Protein AF-A0A6M8EP16-F1 (afdb_monomer_lite)

pLDDT: mean 81.62, std 19.97, range [39.03, 96.5]

Radius of gyration: 15.25 Å; chains: 1; bounding box: 21×50×35 Å

Organism: NCBI:txid1849015

Secondary structure (DSSP, 8-state):
----SSHHHHHHHGGGEEEEPPHHHHHHHHHHHHHTT---SSEEEEEEETTT--EEEEETTS-EEEEEE-SS-EEEEE--

Sequence (80 aa):
MLKKSLILFVLLVGSLYGGNATANQEKLLINIIRASNYSCEGIESAFQSSYDGNWLVICTNDTSYDVNKTEQFWEVKKRR

Foldseek 3Di:
DDDPPPVVVVVVVVLQFPDWDDPVRQVVVCVQCVVVVHDAPGFPTKTATPPQRWIWTQGPVRWIWIWHDDPPGIDIDTDD

Structure (mmCIF, N/CA/C/O backbone):
data_AF-A0A6M8EP16-F1
#
_entry.id   AF-A0A6M8EP16-F1
#
loop_
_atom_site.group_PDB
_atom_site.id
_atom_site.type_symbol
_atom_site.label_atom_id
_atom_site.label_alt_id
_atom_site.label_comp_id
_atom_site.label_asym_id
_atom_site.label_entity_id
_atom_site.label_seq_id
_atom_site.pdbx_PDB_ins_code
_atom_site.Cartn_x
_atom_site.Cartn_y
_atom_site.Cartn_z
_atom_site.occupancy
_atom_site.B_iso_or_equiv
_atom_site.auth_seq_id
_atom_site.auth_comp_id
_atom_site.auth_asym_id
_atom_site.auth_atom_id
_atom_site.pdbx_PDB_model_num
ATOM 1 N N . MET A 1 1 ? 1.555 41.530 -22.655 1.00 43.28 1 MET A N 1
ATOM 2 C CA . MET A 1 1 ? 2.666 40.827 -21.971 1.00 43.28 1 MET A CA 1
ATOM 3 C C . MET A 1 1 ? 2.123 40.075 -20.755 1.00 43.28 1 MET A C 1
ATOM 5 O O . MET A 1 1 ? 2.059 40.648 -19.682 1.00 43.28 1 MET A O 1
ATOM 9 N N . LEU A 1 2 ? 1.706 38.813 -20.900 1.00 44.59 2 LEU A N 1
ATOM 10 C CA . LEU A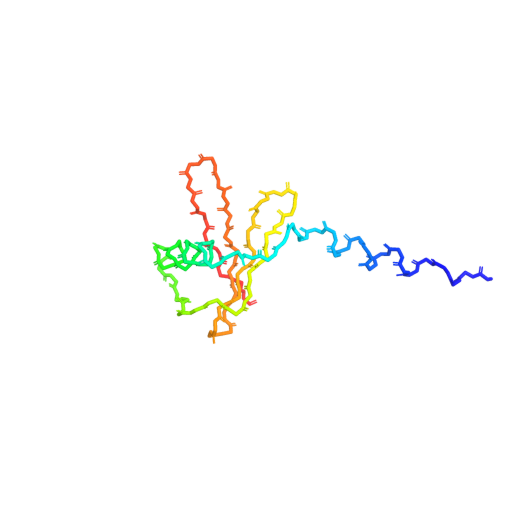 1 2 ? 1.370 37.938 -19.763 1.00 44.59 2 LEU A CA 1
ATOM 11 C C . LEU A 1 2 ? 1.903 36.526 -20.048 1.00 44.59 2 LEU A C 1
ATOM 13 O O . LEU A 1 2 ? 1.194 35.645 -20.512 1.00 44.59 2 LEU A O 1
ATOM 17 N N . LYS A 1 3 ? 3.198 36.326 -19.803 1.00 45.44 3 LYS A N 1
ATOM 18 C CA . LYS A 1 3 ? 3.842 35.004 -19.741 1.00 45.44 3 LYS A CA 1
ATOM 19 C C . LYS A 1 3 ? 4.598 34.901 -18.419 1.00 45.44 3 LYS A C 1
ATOM 21 O O . LYS A 1 3 ? 5.819 34.913 -18.402 1.00 45.44 3 LYS A O 1
ATOM 26 N N . LYS A 1 4 ? 3.877 34.903 -17.295 1.00 46.75 4 LYS A N 1
ATOM 27 C CA . LYS A 1 4 ? 4.463 34.592 -15.973 1.00 46.75 4 LYS A CA 1
ATOM 28 C C . LYS A 1 4 ? 3.579 33.708 -15.082 1.00 46.75 4 LYS A C 1
ATOM 30 O O . LYS A 1 4 ? 4.000 33.353 -13.993 1.00 46.75 4 LYS A O 1
ATOM 35 N N . SER A 1 5 ? 2.394 33.294 -15.540 1.00 47.00 5 SER A N 1
ATOM 36 C CA . SER A 1 5 ? 1.387 32.643 -14.681 1.00 47.00 5 SER A CA 1
ATOM 37 C C . SER A 1 5 ? 1.224 31.131 -14.905 1.00 47.00 5 SER A C 1
ATOM 39 O O . SER A 1 5 ? 0.230 30.559 -14.489 1.00 47.00 5 SER A O 1
ATOM 41 N N . LEU A 1 6 ? 2.184 30.460 -15.555 1.00 45.50 6 LEU A N 1
ATOM 42 C CA . LEU A 1 6 ? 2.121 28.998 -15.738 1.00 45.50 6 LEU A CA 1
ATOM 43 C C . LEU A 1 6 ? 3.091 28.224 -14.830 1.00 45.50 6 LEU A C 1
ATOM 45 O O . LEU A 1 6 ? 2.858 27.060 -14.532 1.00 45.50 6 LEU A O 1
ATOM 49 N N . ILE A 1 7 ? 4.149 28.873 -14.335 1.00 48.09 7 ILE A N 1
ATOM 50 C CA . ILE A 1 7 ? 5.176 28.210 -13.510 1.00 48.09 7 ILE A CA 1
ATOM 51 C C . ILE A 1 7 ? 4.711 28.048 -12.051 1.00 48.09 7 ILE A C 1
ATOM 53 O O . ILE A 1 7 ? 5.119 27.109 -11.375 1.00 48.09 7 ILE A O 1
ATOM 57 N N . LEU A 1 8 ? 3.792 28.897 -11.572 1.00 39.53 8 LEU A N 1
ATOM 58 C CA . LEU A 1 8 ? 3.299 28.823 -10.191 1.00 39.53 8 LEU A CA 1
ATOM 59 C C . LEU A 1 8 ? 2.341 27.643 -9.949 1.00 39.53 8 LEU A C 1
ATOM 61 O O . LEU A 1 8 ? 2.267 27.142 -8.833 1.00 39.53 8 LEU A O 1
ATOM 65 N N . PHE A 1 9 ? 1.634 27.171 -10.982 1.00 41.97 9 PHE A N 1
ATOM 66 C CA . PHE A 1 9 ? 0.663 26.079 -10.834 1.00 41.97 9 PHE A CA 1
ATOM 67 C C . PHE A 1 9 ? 1.339 24.705 -10.751 1.00 41.97 9 PHE A C 1
ATOM 69 O O . PHE A 1 9 ? 0.887 23.844 -10.006 1.00 41.97 9 PHE A O 1
ATOM 76 N N . VAL A 1 10 ? 2.465 24.513 -11.446 1.00 44.75 10 VAL A N 1
ATOM 77 C CA . VAL A 1 10 ? 3.220 23.245 -11.421 1.00 44.75 10 VAL A CA 1
ATOM 78 C C . VAL A 1 10 ? 3.914 23.029 -10.068 1.00 44.75 10 VAL A C 1
ATOM 80 O O . VAL A 1 10 ? 4.010 21.900 -9.597 1.00 44.75 10 VAL A O 1
ATOM 83 N N . LEU A 1 11 ? 4.312 24.108 -9.385 1.00 39.03 11 LEU A N 1
ATOM 84 C CA . LEU A 1 11 ? 4.893 24.038 -8.037 1.00 39.03 11 LEU A CA 1
ATOM 85 C C . LEU A 1 11 ? 3.862 23.749 -6.931 1.00 39.03 11 LEU A C 1
ATOM 87 O O . LEU A 1 11 ? 4.257 23.323 -5.851 1.00 39.03 11 LEU A O 1
ATOM 91 N N . LEU A 1 12 ? 2.562 23.933 -7.192 1.00 40.53 12 LEU A N 1
ATOM 92 C CA . LEU A 1 12 ? 1.492 23.665 -6.220 1.00 40.53 12 LEU A CA 1
ATOM 93 C C . LEU A 1 12 ? 0.996 22.212 -6.228 1.00 40.53 12 LEU A C 1
ATOM 95 O O . LEU A 1 12 ? 0.379 21.781 -5.260 1.00 40.53 12 LEU A O 1
ATOM 99 N N . VAL A 1 13 ? 1.263 21.448 -7.293 1.00 47.59 13 VAL A N 1
ATOM 100 C CA . VAL A 1 13 ? 0.902 20.016 -7.342 1.00 47.59 13 VAL A CA 1
ATOM 101 C C . VAL A 1 13 ? 2.010 19.149 -6.736 1.00 47.59 13 VAL A C 1
ATOM 103 O O . VAL A 1 13 ? 1.730 18.125 -6.119 1.00 47.59 13 VAL A O 1
ATOM 106 N N . GLY A 1 14 ? 3.272 19.581 -6.854 1.00 42.31 14 GLY A N 1
ATOM 107 C CA . GLY A 1 14 ? 4.422 18.889 -6.261 1.00 42.31 14 GLY A CA 1
ATOM 108 C C . GLY A 1 14 ? 4.498 18.981 -4.732 1.00 42.31 14 GLY A C 1
ATOM 109 O O . GLY A 1 14 ? 5.163 18.161 -4.111 1.00 42.31 14 GLY A O 1
ATOM 110 N N . SER A 1 15 ? 3.802 19.939 -4.113 1.00 43.50 15 SER A N 1
ATOM 111 C CA . SER A 1 15 ? 3.780 20.150 -2.657 1.00 43.50 15 SER A CA 1
ATOM 112 C C . SER A 1 15 ? 2.749 19.298 -1.904 1.00 43.50 15 SER A C 1
ATOM 114 O O . SER A 1 15 ? 2.678 19.368 -0.675 1.00 43.50 15 SER A O 1
ATOM 116 N N . LEU A 1 16 ? 1.968 18.472 -2.609 1.00 50.75 16 LEU A N 1
ATOM 117 C CA . LEU A 1 16 ? 0.963 17.601 -1.992 1.00 50.75 16 LEU A CA 1
ATOM 118 C C . LEU A 1 16 ? 1.494 16.217 -1.609 1.00 50.75 16 LEU A C 1
ATOM 120 O O . LEU A 1 16 ? 0.827 15.527 -0.848 1.00 50.75 16 LEU A O 1
ATOM 124 N N . TYR A 1 17 ? 2.683 15.817 -2.067 1.00 55.38 17 TYR A N 1
ATOM 125 C CA . TYR A 1 17 ? 3.294 14.550 -1.666 1.00 55.38 17 TYR A CA 1
ATOM 126 C C . TYR A 1 17 ? 4.352 14.800 -0.577 1.00 55.38 17 TYR A C 1
ATOM 128 O O . TYR A 1 17 ? 5.431 15.320 -0.839 1.00 55.38 17 TYR A O 1
ATOM 136 N N . GLY A 1 18 ? 4.024 14.444 0.666 1.00 62.22 18 GLY A N 1
ATOM 137 C CA . GL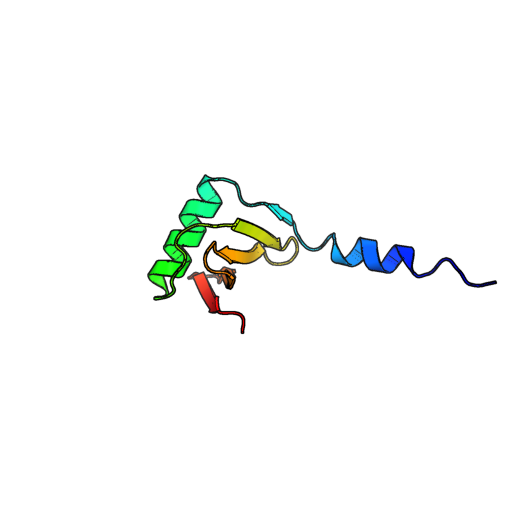Y A 1 18 ? 4.843 14.540 1.876 1.00 62.22 18 GLY A CA 1
ATOM 138 C C . GLY A 1 18 ? 6.090 13.648 1.917 1.00 62.22 18 GLY A C 1
ATOM 139 O O . GLY A 1 18 ? 6.850 13.735 2.877 1.00 62.22 18 GLY A O 1
ATOM 140 N N . GLY A 1 19 ? 6.342 12.832 0.890 1.00 76.25 19 GLY A N 1
ATOM 141 C CA . GLY A 1 19 ? 7.591 12.084 0.726 1.00 76.25 19 GLY A CA 1
ATOM 142 C C . GLY A 1 19 ? 7.396 10.676 0.167 1.00 76.25 19 GLY A C 1
ATOM 143 O O . GLY A 1 19 ? 6.273 10.175 0.082 1.00 76.25 19 GLY A O 1
ATOM 144 N N . ASN A 1 20 ? 8.512 10.046 -0.213 1.00 88.56 20 ASN A N 1
ATOM 145 C CA . ASN A 1 20 ? 8.552 8.634 -0.597 1.00 88.56 20 ASN A CA 1
ATOM 146 C C . ASN A 1 20 ? 8.528 7.733 0.644 1.00 88.56 20 ASN A C 1
ATOM 148 O O . ASN A 1 20 ? 9.073 8.096 1.691 1.00 88.56 20 ASN A O 1
ATOM 152 N N . ALA A 1 21 ? 7.949 6.540 0.517 1.00 92.38 21 ALA A N 1
ATOM 153 C CA . ALA A 1 21 ? 7.999 5.531 1.567 1.00 92.38 21 ALA A CA 1
ATOM 154 C C . ALA A 1 21 ? 9.444 5.086 1.865 1.00 92.38 21 ALA A C 1
ATOM 156 O O . ALA A 1 21 ? 10.273 4.908 0.979 1.00 92.38 21 ALA A O 1
ATOM 157 N N . THR A 1 22 ? 9.736 4.862 3.143 1.00 94.44 22 THR A N 1
ATOM 158 C CA . THR A 1 22 ? 10.898 4.086 3.593 1.00 94.44 22 THR A CA 1
ATOM 159 C C . THR A 1 22 ? 10.641 2.588 3.412 1.00 94.44 22 THR A C 1
ATOM 161 O O . THR A 1 22 ? 9.492 2.152 3.415 1.00 94.44 22 THR A O 1
ATOM 164 N N . ALA A 1 23 ? 11.690 1.760 3.408 1.00 94.00 23 ALA A N 1
ATOM 165 C CA . ALA A 1 23 ? 11.553 0.300 3.286 1.00 94.00 23 ALA A CA 1
ATOM 166 C C . ALA A 1 23 ? 10.625 -0.341 4.346 1.00 94.00 23 ALA A C 1
ATOM 168 O O . ALA A 1 23 ? 9.962 -1.347 4.091 1.00 94.00 23 ALA A O 1
ATOM 169 N N . ASN A 1 24 ? 10.557 0.230 5.555 1.00 95.75 24 ASN A N 1
ATOM 170 C CA . ASN A 1 24 ? 9.636 -0.247 6.591 1.00 95.75 24 ASN A CA 1
ATOM 171 C C . ASN A 1 24 ? 8.184 0.145 6.291 1.00 95.75 24 ASN A C 1
ATOM 173 O O . ASN A 1 24 ? 7.277 -0.660 6.504 1.00 95.75 24 ASN A O 1
ATOM 177 N N . GLN A 1 25 ? 7.963 1.359 5.779 1.00 95.00 25 GLN A N 1
ATOM 178 C CA . GLN A 1 25 ? 6.641 1.799 5.331 1.00 95.00 25 GLN A CA 1
ATOM 179 C C . GLN A 1 25 ? 6.177 0.983 4.124 1.00 95.00 25 GLN A C 1
ATOM 181 O O . GLN A 1 25 ? 5.029 0.558 4.103 1.00 95.00 25 GLN A O 1
ATOM 186 N N . GLU A 1 26 ? 7.062 0.668 3.180 1.00 95.69 26 GLU A N 1
ATOM 187 C CA . GLU A 1 26 ? 6.738 -0.188 2.037 1.00 95.69 26 GLU A CA 1
ATOM 188 C C . GLU A 1 26 ? 6.247 -1.573 2.476 1.00 95.69 26 GLU A C 1
ATOM 190 O O . GLU A 1 26 ? 5.181 -2.024 2.058 1.00 95.69 26 GLU A O 1
ATOM 195 N N . LYS A 1 27 ? 6.968 -2.229 3.395 1.00 96.50 27 LYS A N 1
ATOM 196 C CA . LYS A 1 27 ? 6.541 -3.518 3.966 1.00 96.50 27 LYS A CA 1
ATOM 197 C C . LYS A 1 27 ? 5.170 -3.426 4.636 1.00 96.50 27 LYS A C 1
ATOM 199 O O . LYS A 1 27 ? 4.346 -4.325 4.473 1.00 96.50 27 LYS A O 1
ATOM 204 N N . LEU A 1 28 ? 4.918 -2.351 5.385 1.00 95.31 28 LEU A N 1
ATOM 205 C CA . LEU A 1 28 ? 3.626 -2.120 6.029 1.00 95.31 28 LEU A CA 1
ATOM 206 C C . LEU A 1 28 ? 2.504 -1.944 4.994 1.00 95.31 28 LEU A C 1
ATOM 208 O O . LEU A 1 28 ? 1.461 -2.581 5.119 1.00 95.31 28 LEU A O 1
ATOM 212 N N . LEU A 1 29 ? 2.730 -1.130 3.962 1.00 96.38 29 LEU A N 1
ATOM 213 C CA . LEU A 1 29 ? 1.769 -0.876 2.888 1.00 96.38 29 LEU A CA 1
ATOM 214 C C . LEU A 1 29 ? 1.425 -2.162 2.126 1.00 96.38 29 LEU A C 1
ATOM 216 O O . LEU A 1 29 ? 0.246 -2.445 1.918 1.00 96.38 29 LEU A O 1
ATOM 220 N N . ILE A 1 30 ? 2.420 -2.995 1.798 1.00 96.38 30 ILE A N 1
ATOM 221 C CA . ILE A 1 30 ? 2.198 -4.311 1.174 1.00 96.38 30 ILE A CA 1
ATOM 222 C C . ILE A 1 30 ? 1.284 -5.182 2.045 1.00 96.38 30 ILE A C 1
ATOM 224 O O . ILE A 1 30 ? 0.328 -5.774 1.540 1.00 96.38 30 ILE A O 1
ATOM 228 N N . ASN A 1 31 ? 1.544 -5.247 3.353 1.00 96.44 31 ASN A N 1
ATOM 229 C CA . ASN A 1 31 ? 0.734 -6.046 4.273 1.00 96.44 31 ASN A CA 1
ATOM 230 C C . ASN A 1 31 ? -0.710 -5.534 4.365 1.00 96.44 31 ASN A C 1
ATOM 232 O O . ASN A 1 31 ? -1.636 -6.341 4.353 1.00 96.44 31 ASN A O 1
ATOM 236 N N . ILE A 1 32 ? -0.911 -4.214 4.408 1.00 95.94 32 ILE A N 1
ATOM 237 C CA . ILE A 1 32 ? -2.242 -3.587 4.431 1.00 95.94 32 ILE A CA 1
ATOM 238 C C . ILE A 1 32 ? -3.026 -3.907 3.147 1.00 95.94 32 ILE A C 1
ATOM 240 O O . ILE A 1 32 ? -4.194 -4.302 3.211 1.00 95.94 32 ILE A O 1
ATOM 244 N N . ILE A 1 33 ? -2.382 -3.784 1.983 1.00 96.06 33 ILE A N 1
ATOM 245 C CA . ILE A 1 33 ? -2.998 -4.070 0.679 1.00 96.06 33 ILE A CA 1
ATOM 246 C C . ILE A 1 33 ? -3.406 -5.547 0.593 1.00 96.06 33 ILE A C 1
ATOM 248 O O . ILE A 1 33 ? -4.544 -5.853 0.232 1.00 96.06 33 ILE A O 1
ATOM 252 N N . ARG A 1 34 ? -2.524 -6.467 1.002 1.00 95.75 34 ARG A N 1
ATOM 253 C CA . ARG A 1 34 ? -2.811 -7.912 1.009 1.00 95.75 34 ARG A CA 1
ATOM 254 C C . ARG A 1 34 ? -3.901 -8.297 2.004 1.00 95.75 34 ARG A C 1
ATOM 256 O O . ARG A 1 34 ? -4.762 -9.103 1.667 1.00 95.75 34 ARG A O 1
ATOM 263 N N . ALA A 1 35 ? -3.911 -7.695 3.195 1.00 95.38 35 ALA A N 1
ATOM 264 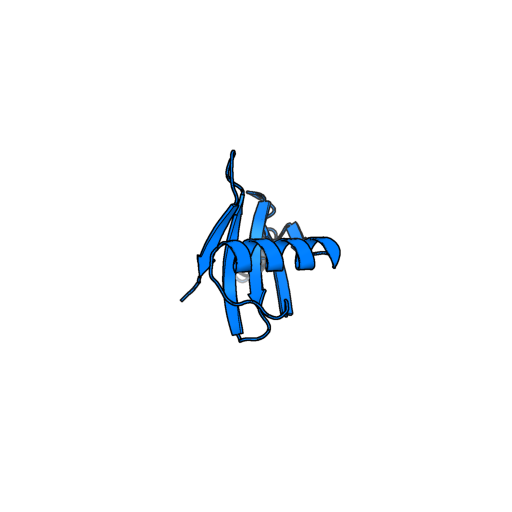C CA . ALA A 1 35 ? -4.975 -7.893 4.182 1.00 95.38 35 ALA A CA 1
ATOM 265 C C . ALA A 1 35 ? -6.351 -7.434 3.663 1.00 95.38 35 ALA A C 1
ATOM 267 O O . ALA A 1 35 ? -7.377 -7.944 4.103 1.00 95.38 35 ALA A O 1
ATOM 268 N N . SER A 1 36 ? -6.368 -6.521 2.687 1.00 94.75 36 SER A N 1
ATOM 269 C CA . SER A 1 36 ? -7.573 -6.059 1.990 1.00 94.75 36 SER A CA 1
ATOM 270 C C . SER A 1 36 ? -7.928 -6.904 0.753 1.00 94.75 36 SER A C 1
ATOM 272 O O . SER A 1 36 ? -8.709 -6.461 -0.085 1.00 94.75 36 SER A O 1
ATOM 274 N N . ASN A 1 37 ? -7.368 -8.115 0.624 1.00 95.75 37 ASN A N 1
ATOM 275 C CA . ASN A 1 37 ? -7.566 -9.053 -0.493 1.00 95.75 37 ASN A CA 1
ATOM 276 C C . ASN A 1 37 ? -7.114 -8.535 -1.873 1.00 95.75 37 ASN A C 1
ATOM 278 O O . ASN A 1 37 ? -7.603 -8.996 -2.907 1.00 95.75 37 ASN A O 1
ATOM 282 N N . TYR A 1 38 ? -6.160 -7.605 -1.910 1.00 95.12 38 TYR A N 1
ATOM 283 C CA . TYR A 1 38 ? -5.522 -7.151 -3.145 1.00 95.12 38 TYR A CA 1
ATOM 284 C C . TYR A 1 38 ? -4.128 -7.762 -3.333 1.00 95.12 38 TYR A C 1
ATOM 286 O O . TYR A 1 38 ? -3.489 -8.220 -2.386 1.00 95.12 38 TYR A O 1
ATOM 294 N N . SER A 1 39 ? -3.633 -7.737 -4.574 1.00 92.44 39 SER A N 1
ATOM 295 C CA . SER A 1 39 ? -2.288 -8.213 -4.907 1.00 92.44 39 SER A CA 1
ATOM 296 C C . SER A 1 39 ? -1.311 -7.049 -5.075 1.00 92.44 39 SER A C 1
ATOM 298 O O . SER A 1 39 ? -1.513 -6.172 -5.918 1.00 92.44 39 SER A O 1
ATOM 300 N N . CYS A 1 40 ? -0.246 -7.072 -4.273 1.00 94.44 40 CYS A N 1
ATOM 301 C CA . CYS A 1 40 ? 0.922 -6.201 -4.378 1.00 94.44 40 CYS A CA 1
ATOM 302 C C . CYS A 1 40 ? 2.161 -7.026 -4.010 1.00 94.44 40 CYS A C 1
ATOM 304 O O . CYS A 1 40 ? 2.339 -7.414 -2.849 1.00 94.44 40 CYS A O 1
ATOM 306 N N . GLU A 1 41 ? 2.966 -7.394 -5.004 1.00 90.38 41 GLU A N 1
ATOM 307 C CA . GLU A 1 41 ? 4.127 -8.278 -4.819 1.00 90.38 41 GLU A CA 1
ATOM 308 C C . GLU A 1 41 ? 5.348 -7.511 -4.313 1.00 90.38 41 GLU A C 1
ATOM 310 O O . GLU A 1 41 ? 6.017 -7.967 -3.385 1.00 90.38 41 GLU A O 1
ATOM 315 N N . GLY A 1 42 ? 5.543 -6.305 -4.838 1.00 94.50 42 GLY A N 1
ATOM 316 C CA . GLY A 1 42 ? 6.475 -5.296 -4.358 1.00 94.50 42 GLY A CA 1
ATOM 317 C C . GLY A 1 42 ? 5.928 -3.898 -4.633 1.00 94.50 42 GLY A C 1
ATOM 318 O O . GLY A 1 42 ? 4.921 -3.746 -5.328 1.00 94.50 42 GLY A O 1
ATOM 319 N N . ILE A 1 43 ? 6.594 -2.887 -4.083 1.00 96.12 43 ILE A N 1
ATOM 320 C CA . ILE A 1 43 ? 6.290 -1.476 -4.332 1.00 96.12 43 ILE A CA 1
ATOM 321 C C . ILE A 1 43 ? 7.333 -0.934 -5.301 1.00 96.12 43 ILE A C 1
ATOM 323 O O . ILE A 1 43 ? 8.529 -1.058 -5.060 1.00 96.12 43 ILE A O 1
ATOM 327 N N . GLU A 1 44 ? 6.864 -0.355 -6.399 1.00 95.44 44 GLU A N 1
ATOM 328 C CA . GLU A 1 44 ? 7.702 0.409 -7.321 1.00 95.44 44 GLU A CA 1
ATOM 329 C C . GLU A 1 44 ? 7.857 1.849 -6.826 1.00 95.44 44 GLU A C 1
ATOM 331 O O . GLU A 1 44 ? 8.951 2.409 -6.827 1.00 95.44 44 GLU A O 1
ATOM 336 N N . SER A 1 45 ? 6.757 2.448 -6.367 1.00 93.56 45 SER A N 1
ATOM 337 C CA . SER A 1 45 ? 6.770 3.757 -5.722 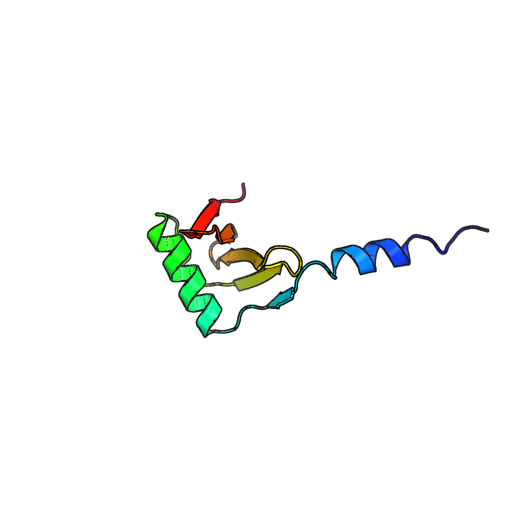1.00 93.56 45 SER A CA 1
ATOM 338 C C . SER A 1 45 ? 5.596 3.911 -4.762 1.00 93.56 45 SER A C 1
ATOM 340 O O . SER A 1 45 ? 4.518 3.352 -4.966 1.00 93.56 45 SER A O 1
ATOM 342 N N . ALA A 1 46 ? 5.802 4.665 -3.686 1.00 95.19 46 ALA A N 1
ATOM 343 C CA . ALA A 1 46 ? 4.749 4.991 -2.738 1.00 95.19 46 ALA A CA 1
ATOM 344 C C . ALA A 1 46 ? 4.934 6.410 -2.208 1.00 95.19 46 ALA A C 1
ATOM 346 O O . ALA A 1 46 ? 5.993 6.746 -1.676 1.00 95.19 46 ALA A O 1
ATOM 347 N N . PHE A 1 47 ? 3.884 7.217 -2.332 1.00 93.75 47 PHE A N 1
ATOM 348 C CA . PHE A 1 47 ? 3.892 8.633 -1.993 1.00 93.75 47 PHE A CA 1
ATOM 349 C C . PHE A 1 47 ? 2.867 8.907 -0.903 1.00 93.75 47 PHE A C 1
ATOM 351 O O . PHE A 1 47 ? 1.690 8.583 -1.068 1.00 93.75 47 PHE A O 1
ATOM 358 N N . GLN A 1 48 ? 3.297 9.529 0.192 1.00 93.00 48 GLN A N 1
ATOM 359 C CA . GLN A 1 48 ? 2.368 9.995 1.216 1.00 93.00 48 GLN A CA 1
ATOM 360 C C . GLN A 1 48 ? 1.856 11.382 0.855 1.00 93.00 48 GLN A C 1
ATOM 362 O O . GLN A 1 48 ? 2.635 12.219 0.427 1.00 93.00 48 GLN A O 1
ATOM 367 N N . SER A 1 49 ? 0.580 11.662 1.066 1.00 87.06 49 SER A N 1
ATOM 368 C CA . SER A 1 49 ? 0.015 13.002 0.988 1.00 87.06 49 SER A CA 1
ATOM 369 C C . SER A 1 49 ? 0.394 13.814 2.229 1.00 87.06 49 SER A C 1
ATOM 371 O O . SER A 1 49 ? 0.272 13.337 3.358 1.00 87.06 49 SER A O 1
ATOM 373 N N . SER 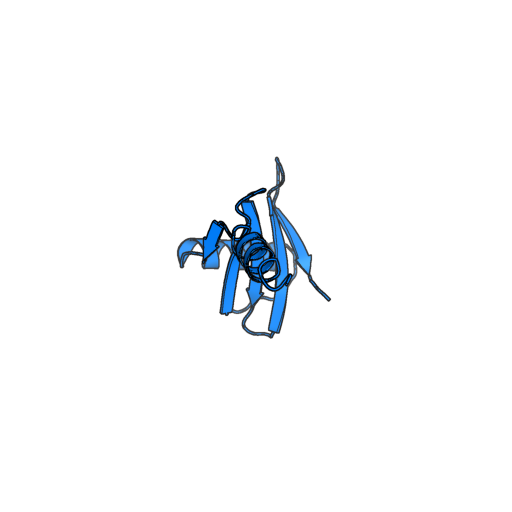A 1 50 ? 0.850 15.051 2.036 1.00 84.06 50 SER A N 1
ATOM 374 C CA . SER A 1 50 ? 1.193 15.973 3.131 1.00 84.06 50 SER A CA 1
ATOM 375 C C . SER A 1 50 ? -0.036 16.566 3.831 1.00 84.06 50 SER A C 1
ATOM 377 O O . SER A 1 50 ? 0.093 17.104 4.930 1.00 84.06 50 SER A O 1
ATOM 379 N N . TYR A 1 51 ? -1.218 16.473 3.212 1.00 84.38 51 TYR A N 1
ATOM 380 C CA . TYR A 1 51 ? -2.458 17.074 3.707 1.00 84.38 51 TYR A CA 1
ATOM 381 C C . TYR A 1 51 ? -3.221 16.159 4.673 1.00 84.38 51 TYR A C 1
ATOM 383 O O . TYR A 1 51 ? -3.642 16.596 5.740 1.00 84.38 51 TYR A O 1
ATOM 391 N N . ASP A 1 52 ? -3.392 14.890 4.302 1.00 85.31 52 ASP A N 1
ATOM 392 C CA . ASP A 1 52 ? -4.220 13.912 5.023 1.00 85.31 52 ASP A CA 1
ATOM 393 C C . ASP A 1 52 ? -3.440 12.656 5.449 1.00 85.31 52 ASP A C 1
ATOM 395 O O . ASP A 1 52 ? -3.971 11.802 6.157 1.00 85.31 52 ASP A O 1
ATOM 399 N N . GLY A 1 53 ? -2.168 12.532 5.053 1.00 87.75 53 GLY A N 1
ATOM 400 C CA . GLY A 1 53 ? -1.331 11.380 5.380 1.00 87.75 53 GLY A CA 1
ATOM 401 C C . GLY A 1 53 ? -1.688 10.099 4.622 1.00 87.75 53 GLY A C 1
ATOM 402 O O . GLY A 1 53 ? -1.108 9.054 4.939 1.00 87.75 53 GLY A O 1
ATOM 403 N N . ASN A 1 54 ? -2.600 10.167 3.645 1.00 92.62 54 ASN A N 1
ATOM 404 C CA . ASN A 1 54 ? -2.994 9.040 2.802 1.00 92.62 54 ASN A CA 1
ATOM 405 C C . ASN A 1 54 ? -1.882 8.674 1.819 1.00 92.62 54 ASN A C 1
ATOM 407 O O . ASN A 1 54 ? -1.068 9.515 1.447 1.00 92.62 54 ASN A O 1
ATOM 411 N N . TRP A 1 55 ? -1.837 7.418 1.390 1.00 94.81 55 TRP A N 1
ATOM 412 C CA . TRP A 1 55 ? -0.782 6.921 0.513 1.00 94.81 55 TRP A CA 1
ATOM 413 C C . TRP A 1 55 ? -1.321 6.574 -0.865 1.00 94.81 55 TRP A C 1
ATOM 415 O O . TRP A 1 55 ? -2.310 5.857 -0.986 1.00 94.81 55 TRP A O 1
ATOM 425 N N . LEU A 1 56 ? -0.604 7.007 -1.897 1.00 94.94 56 LEU A N 1
ATOM 426 C CA . LEU A 1 56 ? -0.684 6.416 -3.225 1.00 94.94 56 LEU A CA 1
ATOM 427 C C . LEU A 1 56 ? 0.426 5.377 -3.343 1.00 94.94 56 LEU A C 1
ATOM 429 O O . LEU A 1 56 ? 1.599 5.722 -3.218 1.00 94.94 56 LEU A O 1
ATOM 433 N N . VAL A 1 57 ? 0.063 4.125 -3.598 1.00 95.75 57 VAL A N 1
ATOM 434 C CA . VAL A 1 57 ? 1.004 3.010 -3.748 1.00 95.75 57 VAL A CA 1
ATOM 435 C C . VAL A 1 57 ? 0.914 2.461 -5.161 1.00 95.75 57 VAL A C 1
ATOM 437 O O . VAL A 1 57 ? -0.174 2.119 -5.612 1.00 95.75 57 VAL A O 1
ATOM 440 N N . ILE A 1 58 ? 2.049 2.351 -5.845 1.00 95.44 58 ILE A N 1
ATOM 441 C CA . ILE A 1 58 ? 2.190 1.724 -7.159 1.00 95.44 58 ILE A CA 1
ATOM 442 C C . ILE A 1 58 ? 2.967 0.428 -6.957 1.00 95.44 58 ILE A C 1
ATOM 444 O O . ILE A 1 58 ? 4.113 0.431 -6.501 1.00 95.44 58 ILE A O 1
ATOM 448 N N . CYS A 1 59 ? 2.309 -0.689 -7.242 1.00 95.81 59 CYS A N 1
ATOM 449 C CA . CYS A 1 59 ? 2.888 -2.014 -7.104 1.00 95.81 59 CYS A CA 1
ATOM 450 C C . CYS A 1 59 ? 3.596 -2.431 -8.394 1.00 95.81 59 CYS A C 1
ATOM 452 O O . CYS A 1 59 ? 3.216 -2.005 -9.478 1.00 95.81 59 CYS A O 1
ATOM 454 N N . THR A 1 60 ? 4.561 -3.342 -8.283 1.00 93.88 60 THR A N 1
ATOM 455 C CA . THR A 1 60 ? 5.368 -3.861 -9.409 1.00 93.88 60 THR A CA 1
ATOM 456 C C . THR A 1 60 ? 4.571 -4.578 -10.508 1.00 93.88 60 THR A C 1
ATOM 458 O O . THR A 1 60 ? 5.138 -4.968 -11.521 1.00 93.88 60 THR A O 1
ATOM 461 N N . ASN A 1 61 ? 3.276 -4.813 -10.298 1.00 90.31 61 ASN A N 1
ATOM 462 C CA . ASN A 1 61 ? 2.344 -5.401 -11.261 1.00 90.31 61 ASN A CA 1
ATOM 463 C C . ASN A 1 61 ? 1.465 -4.336 -11.948 1.00 90.31 61 ASN A C 1
ATOM 465 O O . ASN A 1 61 ? 0.314 -4.623 -12.287 1.00 90.31 61 ASN A O 1
ATOM 469 N N . ASP A 1 62 ? 1.963 -3.101 -12.051 1.00 82.56 62 ASP A N 1
ATOM 470 C CA . ASP A 1 62 ? 1.299 -1.925 -12.634 1.00 82.56 62 ASP A CA 1
ATOM 471 C C . ASP A 1 62 ? -0.078 -1.594 -12.031 1.00 82.56 62 ASP A C 1
ATOM 473 O O . ASP A 1 62 ? -0.886 -0.869 -12.613 1.00 82.56 62 ASP A O 1
ATOM 477 N N . THR A 1 63 ? -0.376 -2.113 -10.837 1.00 92.69 63 THR A N 1
ATOM 478 C CA . THR A 1 63 ? -1.608 -1.784 -10.121 1.00 92.69 63 THR A CA 1
ATOM 479 C C . THR A 1 63 ? -1.332 -0.714 -9.080 1.00 92.69 63 THR A C 1
ATOM 481 O O . THR A 1 63 ? -0.397 -0.833 -8.288 1.00 92.69 63 THR A O 1
ATOM 484 N N . SER A 1 64 ? -2.182 0.312 -9.042 1.00 95.19 64 SER A N 1
ATOM 485 C CA . SER A 1 64 ? -2.106 1.361 -8.029 1.00 95.19 64 SER A CA 1
ATOM 486 C C . SER A 1 64 ? -3.261 1.300 -7.031 1.00 95.19 64 SER A C 1
ATOM 488 O O . SER A 1 64 ? -4.387 0.907 -7.356 1.00 95.19 64 SER A O 1
ATOM 490 N N . TYR A 1 65 ? -2.963 1.685 -5.793 1.00 96.25 65 TYR A N 1
ATOM 491 C CA . TYR A 1 65 ? -3.888 1.663 -4.670 1.00 96.25 65 TYR A CA 1
ATOM 492 C C . TYR A 1 65 ? -3.821 2.973 -3.888 1.00 96.25 65 TYR A C 1
ATOM 494 O O . TYR A 1 65 ? -2.735 3.477 -3.603 1.00 96.25 65 TYR A O 1
ATOM 502 N N . ASP A 1 66 ? -4.984 3.479 -3.492 1.00 96.25 66 ASP A N 1
ATOM 503 C CA . ASP A 1 66 ? -5.105 4.460 -2.419 1.00 96.25 66 ASP A CA 1
ATOM 504 C C . ASP A 1 66 ? -5.192 3.713 -1.091 1.00 96.25 66 ASP A C 1
ATOM 506 O O . ASP A 1 66 ? -6.083 2.881 -0.902 1.00 96.25 66 ASP A O 1
ATOM 510 N N . VAL A 1 67 ? -4.266 3.998 -0.183 1.00 95.44 67 VAL A N 1
ATOM 511 C CA . VAL A 1 67 ? -4.230 3.441 1.169 1.00 95.44 67 VAL A CA 1
ATOM 512 C C . VAL A 1 67 ? -4.478 4.579 2.151 1.00 95.44 67 VAL A C 1
ATOM 514 O O . VAL A 1 67 ? -3.594 5.389 2.437 1.00 95.44 67 VAL A O 1
ATOM 517 N N . ASN A 1 68 ? -5.705 4.638 2.660 1.00 94.38 68 ASN A N 1
ATOM 518 C CA . ASN A 1 68 ? -6.175 5.722 3.509 1.00 94.38 68 ASN A CA 1
ATOM 519 C C . ASN A 1 68 ? -6.194 5.289 4.970 1.00 94.38 68 ASN A C 1
ATOM 521 O O . ASN A 1 68 ? -6.664 4.194 5.294 1.00 94.38 68 ASN A O 1
ATOM 525 N N . LYS A 1 69 ? -5.723 6.159 5.862 1.00 84.12 69 LYS A N 1
ATOM 526 C CA . LYS A 1 69 ? -5.812 5.919 7.304 1.00 84.12 69 LYS A CA 1
ATOM 527 C C . LYS A 1 69 ? -7.094 6.553 7.839 1.00 84.12 69 LYS A C 1
ATOM 529 O O . LYS A 1 69 ? -7.245 7.768 7.784 1.00 84.12 69 LYS A O 1
ATOM 534 N N . THR A 1 70 ? -7.998 5.746 8.385 1.00 83.44 70 THR A N 1
ATOM 535 C CA . THR A 1 70 ? -9.139 6.241 9.169 1.00 83.44 70 THR A CA 1
ATOM 536 C C . THR A 1 70 ? -8.796 6.221 10.661 1.00 83.44 70 THR A C 1
ATOM 538 O O . THR A 1 70 ? -7.721 5.767 11.062 1.00 83.44 70 THR A O 1
ATOM 541 N N . GLU A 1 71 ? -9.698 6.714 11.513 1.00 79.62 71 GLU A N 1
ATOM 542 C CA . GLU A 1 71 ? -9.501 6.725 12.971 1.00 79.62 71 GLU A CA 1
ATOM 543 C C . GLU A 1 71 ? -9.302 5.321 13.568 1.00 79.62 71 GLU A C 1
ATOM 545 O O . GLU A 1 71 ? -8.690 5.181 14.625 1.00 79.62 71 GLU A O 1
ATOM 550 N N . GLN A 1 72 ? -9.800 4.278 12.894 1.00 81.25 72 GLN A N 1
ATOM 551 C CA . GLN A 1 72 ? -9.882 2.921 13.442 1.00 81.25 72 GLN A CA 1
ATOM 552 C C . GLN A 1 72 ? -9.226 1.854 12.556 1.00 81.25 72 GLN A C 1
ATOM 554 O O . GLN A 1 72 ? -8.823 0.810 13.068 1.00 81.25 72 GLN A O 1
ATOM 559 N N . PHE A 1 73 ? -9.105 2.079 11.245 1.00 85.69 73 PHE A N 1
ATOM 560 C CA . PHE A 1 73 ? -8.591 1.076 10.310 1.00 85.69 73 PHE A CA 1
ATOM 561 C C . PHE A 1 73 ? -7.929 1.701 9.076 1.00 85.69 73 PHE A C 1
ATOM 563 O O . PHE A 1 73 ? -7.981 2.906 8.843 1.00 85.69 73 PHE A O 1
ATOM 570 N N . TRP A 1 74 ? -7.286 0.854 8.276 1.00 91.12 74 TRP A N 1
ATOM 571 C CA . TRP A 1 74 ? -6.809 1.222 6.948 1.00 91.12 74 TRP A CA 1
ATOM 572 C C . TRP A 1 74 ? -7.851 0.836 5.904 1.00 91.12 74 TRP A C 1
ATOM 574 O O . TRP A 1 74 ? -8.373 -0.277 5.931 1.00 91.12 74 TRP A O 1
ATOM 584 N N . GLU A 1 75 ? -8.146 1.746 4.986 1.00 94.25 75 GLU A N 1
ATOM 585 C CA . GLU A 1 75 ? -8.997 1.491 3.828 1.00 94.25 75 GLU A CA 1
ATOM 586 C C . GLU A 1 75 ? -8.121 1.423 2.574 1.00 94.25 75 GLU A C 1
ATOM 588 O O . GLU A 1 75 ? -7.299 2.311 2.348 1.00 94.25 75 GLU A O 1
ATOM 593 N N . VAL A 1 76 ? -8.302 0.389 1.748 1.00 96.19 76 VAL A N 1
ATOM 594 C CA . VAL A 1 76 ? -7.559 0.224 0.490 1.00 96.19 76 VAL A CA 1
ATOM 595 C C . VAL A 1 76 ? -8.517 0.272 -0.693 1.00 96.19 76 VAL A C 1
ATOM 597 O O . VAL A 1 76 ? -9.459 -0.519 -0.775 1.00 96.19 76 VAL A O 1
ATOM 600 N N . LYS A 1 77 ? -8.260 1.175 -1.642 1.00 95.69 77 LYS A N 1
ATOM 601 C CA . LYS A 1 77 ? -9.020 1.294 -2.894 1.00 95.69 77 LYS A CA 1
ATOM 602 C C . LYS A 1 77 ? -8.097 1.067 -4.074 1.00 95.69 77 LYS A C 1
ATOM 604 O O . LYS A 1 77 ? -7.112 1.776 -4.236 1.00 95.69 77 LYS A O 1
ATOM 609 N N . LYS A 1 78 ? -8.430 0.101 -4.928 1.00 94.62 78 LYS A N 1
ATOM 610 C CA . LYS A 1 78 ? -7.755 -0.070 -6.217 1.00 94.62 78 LYS A CA 1
ATOM 611 C C . LYS A 1 78 ? -8.130 1.085 -7.148 1.00 94.62 78 LYS A C 1
ATOM 613 O O . LYS A 1 78 ? -9.320 1.315 -7.376 1.00 94.62 78 LYS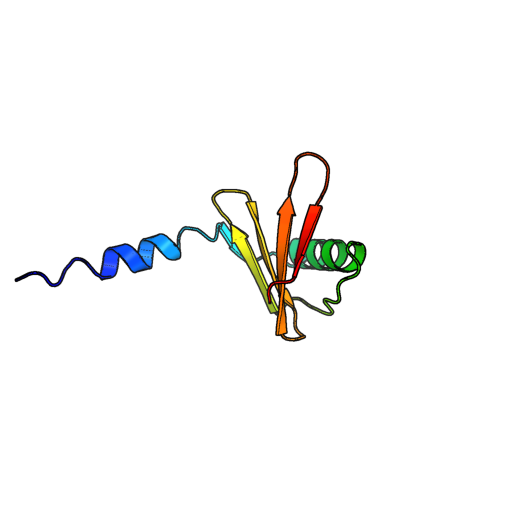 A O 1
ATOM 618 N N . ARG A 1 79 ? -7.137 1.778 -7.708 1.00 88.88 79 ARG A N 1
ATOM 619 C CA . ARG A 1 79 ? -7.362 2.741 -8.793 1.00 88.88 79 ARG A CA 1
ATOM 620 C C . ARG A 1 79 ? -7.557 1.976 -10.109 1.00 88.88 79 ARG A C 1
ATOM 622 O O . ARG A 1 79 ? -6.897 0.963 -10.342 1.00 88.88 79 ARG A O 1
ATOM 629 N N . ARG A 1 80 ? -8.543 2.406 -10.901 1.00 71.19 80 ARG A N 1
ATOM 630 C CA . ARG A 1 80 ? -8.847 1.847 -12.228 1.00 71.19 80 ARG A CA 1
ATOM 631 C C . ARG A 1 80 ? -7.952 2.448 -13.294 1.00 71.19 80 ARG A C 1
ATOM 633 O O . ARG A 1 80 ? -7.652 3.654 -13.165 1.00 71.19 80 ARG A O 1
#